Protein AF-0000000074483184 (afdb_homodimer)

Sequence (132 aa):
MPIKIKLKEILKERGISQRELARLTGLRPNTISHLCSDNVDRVYLSTLEKVCKVLDIDIQELIEVEMPIKIKLKEILKERGISQRELARLTGLRPNTISHLCSDNVDRVYLSTLEKVCKVLDIDIQELIEVE

InterPro domains:
  IPR001387 Cro/C1-type, helix-turn-helix domain [PF13443] (6-65)
  IPR001387 Cro/C1-type, helix-turn-helix domain [PS50943] (7-62)
  IPR001387 Cro/C1-type, helix-turn-helix domain [SM00530] (6-62)
  IPR001387 Cro/C1-type, helix-turn-helix domain [cd00093] (6-62)
  IPR010982 Lambda repressor-like, DNA-binding domain superfamily [G3DSA:1.10.260.40] (3-66)
  IPR010982 Lambda repressor-like, DNA-binding domain superfamily [SSF47413] (2-64)

Radius of gyration: 15.04 Å; Cα contacts (8 Å, |Δi|>4): 171; chains: 2; bounding box: 23×44×29 Å

Nearest PDB structures (foldseek):
  3zkc-assembly1_B  TM=8.912E-01  e=1.493E-03  Bacillus subtilis subsp. subtilis str. 168
  3b7h-assembly1_A-2  TM=7.827E-01  e=6.638E-04  Lactiplantibacillus plantarum WCFS1
  1b0n-assembly1_A  TM=8.737E-01  e=4.589E-03  Bacillus subtilis
  7t5u-assembly1_A  TM=8.128E-01  e=2.618E-03  Escherichia coli
  4yar-assembly1_A  TM=8.278E-01  e=1.810E-02  Streptomyces viridochromogenes

Foldseek 3Di:
DDKAFCLLVLCVVVVHDLVRLCVQLVHDSVLSVLNNDGPRDDDDPVSLVSSCVSSVHDSPVGMDDD/DDKAFCLLVLCVVVVHDLVRLCVQLVHDSVLSVLNNDGPRDDDDPVSLVSSCVSSVHDSPVGMDDD

Solvent-accessible surface area (backbone atoms only — not comparable to full-atom values): 7271 Å² total; per-residue (Å²): 99,61,51,41,54,40,46,46,61,51,29,61,75,70,69,48,50,64,64,54,48,16,63,72,54,70,47,55,53,65,60,47,52,44,48,43,34,92,78,52,42,71,47,44,36,62,56,50,32,41,48,24,62,70,67,70,48,55,67,69,71,37,43,42,74,84,98,62,50,42,54,40,46,45,59,52,28,60,75,70,69,48,50,64,64,55,48,16,62,73,55,69,47,54,53,65,59,46,51,44,48,43,35,92,77,52,42,71,47,42,37,63,56,51,33,40,50,24,62,71,67,70,48,54,67,68,70,38,44,44,75,84

Structure (mmCIF, N/CA/C/O backbone):
data_AF-0000000074483184-model_v1
#
loop_
_entity.id
_entity.type
_entity.pdbx_description
1 polymer 'Transcriptional regulator'
#
loop_
_atom_site.group_PDB
_atom_site.id
_atom_site.type_symbol
_atom_site.label_atom_id
_atom_site.label_alt_id
_atom_site.label_comp_id
_atom_site.label_asym_id
_atom_site.label_entity_id
_atom_site.label_seq_id
_atom_site.pdbx_PDB_ins_code
_atom_site.Cartn_x
_atom_site.Cartn_y
_atom_site.Cartn_z
_atom_site.occupancy
_atom_site.B_iso_or_equiv
_atom_site.auth_seq_id
_atom_site.auth_comp_id
_atom_site.auth_asym_id
_atom_site.auth_atom_id
_atom_site.pdbx_PDB_model_num
ATOM 1 N N . MET A 1 1 ? -7.965 1.063 11.867 1 67.5 1 MET A N 1
ATOM 2 C CA . MET A 1 1 ? -8.273 0.174 10.75 1 67.5 1 MET A CA 1
ATOM 3 C C . MET A 1 1 ? -6.992 -0.365 10.117 1 67.5 1 MET A C 1
ATOM 5 O O . MET A 1 1 ? -6.293 0.356 9.398 1 67.5 1 MET A O 1
ATOM 9 N N . PRO A 1 2 ? -6.602 -1.571 10.617 1 84.06 2 PRO A N 1
ATOM 10 C CA . PRO A 1 2 ? -5.328 -2.086 10.109 1 84.06 2 PRO A CA 1
ATOM 11 C C . PRO A 1 2 ? -5.375 -2.41 8.617 1 84.06 2 PRO A C 1
ATOM 13 O O . PRO A 1 2 ? -6.402 -2.869 8.117 1 84.06 2 PRO A O 1
ATOM 16 N N . ILE A 1 3 ? -4.418 -1.961 7.879 1 88 3 ILE A N 1
ATOM 17 C CA . ILE A 1 3 ? -4.273 -2.244 6.453 1 88 3 ILE A CA 1
ATOM 18 C C . ILE A 1 3 ? -3.424 -3.496 6.258 1 88 3 ILE A C 1
ATOM 20 O O . ILE A 1 3 ? -2.355 -3.629 6.863 1 88 3 ILE A O 1
ATOM 24 N N . LYS A 1 4 ? -3.953 -4.5 5.488 1 90.81 4 LYS A N 1
ATOM 25 C CA . LYS A 1 4 ? -3.227 -5.738 5.23 1 90.81 4 LYS A CA 1
ATOM 26 C C . LYS A 1 4 ? -3.248 -6.09 3.746 1 90.81 4 LYS A C 1
ATOM 28 O O . LYS A 1 4 ? -4.156 -5.684 3.02 1 90.81 4 LYS A O 1
ATOM 33 N N . ILE A 1 5 ? -2.23 -6.836 3.414 1 93.44 5 ILE A N 1
ATOM 34 C CA . ILE A 1 5 ? -2.174 -7.324 2.041 1 93.44 5 ILE A CA 1
ATOM 35 C C . ILE A 1 5 ? -2.779 -8.727 1.968 1 93.44 5 ILE A C 1
ATOM 37 O O . ILE A 1 5 ? -2.373 -9.625 2.707 1 93.44 5 ILE A O 1
ATOM 41 N N . LYS A 1 6 ? -3.711 -8.898 1.062 1 93 6 LYS A N 1
ATOM 42 C CA . LYS A 1 6 ? -4.426 -10.164 0.949 1 93 6 LYS A CA 1
ATOM 43 C C . LYS A 1 6 ? -3.902 -10.992 -0.225 1 93 6 LYS A C 1
ATOM 45 O O . LYS A 1 6 ? -4.68 -11.617 -0.948 1 93 6 LYS A O 1
ATOM 50 N N . LEU A 1 7 ? -2.697 -10.914 -0.336 1 95.56 7 LEU A N 1
ATOM 51 C CA . LEU A 1 7 ? -2.121 -11.625 -1.472 1 95.56 7 LEU A CA 1
ATOM 52 C C . LEU A 1 7 ? -2.234 -13.133 -1.278 1 95.56 7 LEU A C 1
ATOM 54 O O . LEU A 1 7 ? -2.604 -13.859 -2.207 1 95.56 7 LEU A O 1
ATOM 58 N N . LYS A 1 8 ? -1.952 -13.539 -0.067 1 95.62 8 LYS A N 1
ATOM 59 C CA . LYS A 1 8 ? -2.002 -14.969 0.236 1 95.62 8 LYS A CA 1
ATOM 60 C C . LYS A 1 8 ? -3.385 -15.547 -0.061 1 95.62 8 LYS A C 1
ATOM 62 O O . LYS A 1 8 ? -3.5 -16.609 -0.672 1 95.62 8 LYS A O 1
ATOM 67 N N . GLU A 1 9 ? -4.391 -14.891 0.35 1 95.31 9 GLU A N 1
ATOM 68 C CA . GLU A 1 9 ? -5.77 -15.312 0.131 1 95.31 9 GLU A CA 1
ATOM 69 C C . GLU A 1 9 ? -6.113 -15.336 -1.355 1 95.31 9 GLU A C 1
ATOM 71 O O . GLU A 1 9 ? -6.758 -16.266 -1.835 1 95.31 9 GLU A O 1
ATOM 76 N N . ILE A 1 10 ? -5.703 -14.359 -2.049 1 95.56 10 ILE A N 1
ATOM 77 C CA . ILE A 1 10 ? -5.965 -14.25 -3.48 1 95.56 10 ILE A CA 1
ATOM 78 C C . ILE A 1 10 ? -5.32 -15.422 -4.215 1 95.56 10 ILE A C 1
ATOM 80 O O . ILE A 1 10 ? -5.945 -16.031 -5.078 1 95.56 10 ILE A O 1
ATOM 84 N N . LEU A 1 11 ? -4.043 -15.672 -3.871 1 96.75 11 LEU A N 1
ATOM 85 C CA . LEU A 1 11 ? -3.328 -16.781 -4.508 1 96.75 11 LEU A CA 1
ATOM 86 C C . LEU A 1 11 ? -4.016 -18.109 -4.227 1 96.75 11 LEU A C 1
ATOM 88 O O . LEU A 1 11 ? -4.133 -18.953 -5.117 1 96.75 11 LEU A O 1
ATOM 92 N N . LYS A 1 12 ? -4.434 -18.281 -3.037 1 96.12 12 LYS A N 1
ATOM 93 C CA . LYS A 1 12 ? -5.141 -19.5 -2.648 1 96.12 12 LYS A CA 1
ATOM 94 C C . LYS A 1 12 ? -6.43 -19.672 -3.447 1 96.12 12 LYS A C 1
ATOM 96 O O . LYS A 1 12 ? -6.73 -20.766 -3.92 1 96.12 12 LYS A O 1
ATOM 101 N N . GLU A 1 13 ? -7.129 -18.656 -3.57 1 95.19 13 GLU A N 1
ATOM 102 C CA . GLU A 1 13 ? -8.391 -18.656 -4.301 1 95.19 13 GLU A CA 1
ATOM 103 C C . GLU A 1 13 ? -8.18 -18.984 -5.773 1 95.19 13 GLU A C 1
ATOM 105 O O . GLU A 1 13 ? -9 -19.656 -6.395 1 95.19 13 GLU A O 1
ATOM 110 N N . ARG A 1 14 ? -7.066 -18.562 -6.309 1 95.12 14 ARG A N 1
ATOM 111 C CA . ARG A 1 14 ? -6.781 -18.719 -7.73 1 95.12 14 ARG A CA 1
ATOM 112 C C . ARG A 1 14 ? -5.984 -20 -7.984 1 95.12 14 ARG A C 1
ATOM 114 O O . ARG A 1 14 ? -5.742 -20.359 -9.133 1 95.12 14 ARG A O 1
ATOM 121 N N . GLY A 1 15 ? -5.469 -20.562 -6.941 1 96.5 15 GLY A N 1
ATOM 122 C CA . GLY A 1 15 ? -4.684 -21.781 -7.055 1 96.5 15 GLY A CA 1
ATOM 123 C C . GLY A 1 15 ? -3.271 -21.547 -7.555 1 96.5 15 GLY A C 1
ATOM 124 O O . GLY A 1 15 ? -2.701 -22.375 -8.25 1 96.5 15 GLY A O 1
ATOM 125 N N . ILE A 1 16 ? -2.801 -20.438 -7.336 1 96.75 16 ILE A N 1
ATOM 126 C CA . ILE A 1 16 ? -1.452 -20.078 -7.762 1 96.75 16 ILE A CA 1
ATOM 127 C C . ILE A 1 16 ? -0.493 -20.172 -6.578 1 96.75 16 ILE A C 1
ATOM 129 O O . ILE A 1 16 ? -0.805 -19.719 -5.48 1 96.75 16 ILE A O 1
ATOM 133 N N . SER A 1 17 ? 0.638 -20.797 -6.777 1 97.06 17 SER A N 1
ATOM 134 C CA . SER A 1 17 ? 1.633 -20.875 -5.715 1 97.06 17 SER A CA 1
ATOM 135 C C . SER A 1 17 ? 2.479 -19.609 -5.645 1 97.06 17 SER A C 1
ATOM 137 O O . SER A 1 17 ? 2.57 -18.875 -6.621 1 97.06 17 SER A O 1
ATOM 139 N N . GLN A 1 18 ? 3.08 -19.375 -4.484 1 97.06 18 GLN A N 1
ATOM 140 C CA . GLN A 1 18 ? 3.967 -18.219 -4.336 1 97.06 18 GLN A CA 1
ATOM 141 C C . GLN A 1 18 ? 5.129 -18.297 -5.32 1 97.06 18 GLN A C 1
ATOM 143 O O . GLN A 1 18 ? 5.543 -17.281 -5.879 1 97.06 18 GLN A O 1
ATOM 148 N N . ARG A 1 19 ? 5.59 -19.531 -5.523 1 97.12 19 ARG A N 1
ATOM 149 C CA . ARG A 1 19 ? 6.684 -19.766 -6.461 1 97.12 19 ARG A CA 1
ATOM 150 C C . ARG A 1 19 ? 6.266 -19.422 -7.887 1 97.12 19 ARG A C 1
ATOM 152 O O . ARG A 1 19 ? 7.02 -18.781 -8.625 1 97.12 19 ARG A O 1
ATOM 159 N N . GLU A 1 20 ? 5.184 -19.844 -8.211 1 97.5 20 GLU A N 1
ATOM 160 C CA . GLU A 1 20 ? 4.66 -19.562 -9.547 1 97.5 20 GLU A CA 1
ATOM 161 C C . GLU A 1 20 ? 4.461 -18.062 -9.758 1 97.5 20 GLU A C 1
ATOM 163 O O . GLU A 1 20 ? 4.801 -17.531 -10.812 1 97.5 20 GLU A O 1
ATOM 168 N N . LEU A 1 21 ? 3.867 -17.391 -8.805 1 97.5 21 LEU A N 1
ATOM 169 C CA . LEU A 1 21 ? 3.693 -15.953 -8.898 1 97.5 21 LEU A CA 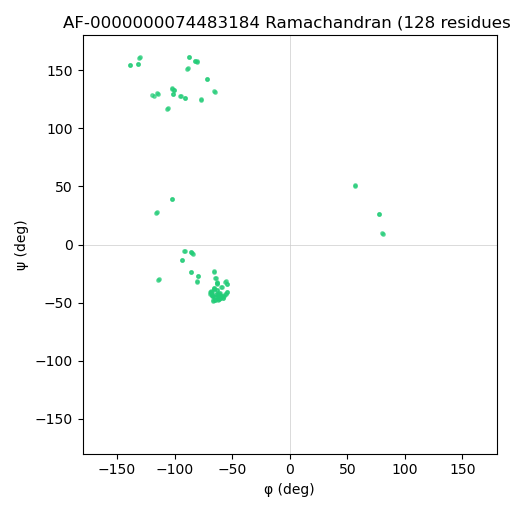1
ATOM 170 C C . LEU A 1 21 ? 5.035 -15.25 -9.07 1 97.5 21 LEU A C 1
ATOM 172 O O . LEU A 1 21 ? 5.148 -14.297 -9.844 1 97.5 21 LEU A O 1
ATOM 176 N N . ALA A 1 22 ? 6.039 -15.664 -8.289 1 97.69 22 ALA A N 1
ATOM 177 C CA . ALA A 1 22 ? 7.379 -15.094 -8.398 1 97.69 22 ALA A CA 1
ATOM 178 C C . ALA A 1 22 ? 7.898 -15.195 -9.836 1 97.69 22 ALA A C 1
ATOM 180 O O . ALA A 1 22 ? 8.445 -14.227 -10.375 1 97.69 22 ALA A O 1
ATOM 181 N N . ARG A 1 23 ? 7.637 -16.297 -10.414 1 97.38 23 ARG A N 1
ATOM 182 C CA . ARG A 1 23 ? 8.047 -16.516 -11.789 1 97.38 23 ARG A CA 1
ATOM 183 C C . ARG A 1 23 ? 7.297 -15.602 -12.75 1 97.38 23 ARG A C 1
ATOM 185 O O . ARG A 1 23 ? 7.902 -14.984 -13.625 1 97.38 23 ARG A O 1
ATOM 192 N N . LEU A 1 24 ? 6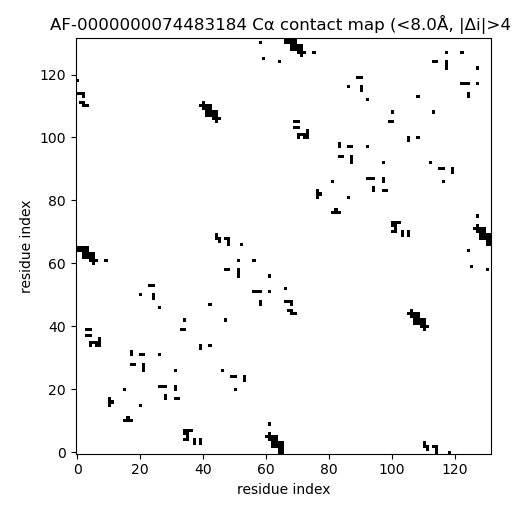.094 -15.5 -12.547 1 96.62 24 LEU A N 1
ATOM 193 C CA . LEU A 1 24 ? 5.234 -14.711 -13.422 1 96.62 24 LEU A CA 1
ATOM 194 C C . LEU A 1 24 ? 5.551 -13.219 -13.305 1 96.62 24 LEU A C 1
ATOM 196 O O . LEU A 1 24 ? 5.516 -12.492 -14.305 1 96.62 24 LEU A O 1
ATOM 200 N N . THR A 1 25 ? 5.785 -12.75 -12.148 1 96.44 25 THR A N 1
ATOM 201 C CA . THR A 1 25 ? 6.008 -11.328 -11.891 1 96.44 25 THR A CA 1
ATOM 202 C C . THR A 1 25 ? 7.477 -10.969 -12.102 1 96.44 25 THR A C 1
ATOM 204 O O . THR A 1 25 ? 7.812 -9.789 -12.266 1 96.44 25 THR A O 1
ATOM 207 N N . GLY A 1 26 ? 8.375 -11.984 -11.992 1 96.88 26 GLY A N 1
ATOM 208 C CA . GLY A 1 26 ? 9.812 -11.742 -12.031 1 96.88 26 GLY A CA 1
ATOM 209 C C . GLY A 1 26 ? 10.367 -11.258 -10.711 1 96.88 26 GLY A C 1
ATOM 210 O O . GLY A 1 26 ? 11.492 -10.75 -10.656 1 96.88 26 GLY A O 1
ATOM 211 N N . LEU A 1 27 ? 9.617 -11.297 -9.711 1 96.69 27 LEU A N 1
ATOM 212 C CA . LEU A 1 27 ? 10.047 -10.891 -8.375 1 96.69 27 LEU A CA 1
ATOM 213 C C . LEU A 1 27 ? 10.68 -12.062 -7.629 1 96.69 27 LEU A C 1
ATOM 215 O O . LEU A 1 27 ? 10.422 -13.227 -7.953 1 96.69 27 LEU A O 1
ATOM 219 N N . ARG A 1 28 ? 11.43 -11.703 -6.602 1 96.75 28 ARG A N 1
ATOM 220 C CA . ARG A 1 28 ? 12.047 -12.742 -5.785 1 96.75 28 ARG A CA 1
ATOM 221 C C . ARG A 1 28 ? 11.008 -13.453 -4.926 1 96.75 28 ARG A C 1
ATOM 223 O O . ARG A 1 28 ? 10.102 -12.812 -4.379 1 96.75 28 ARG A O 1
ATOM 230 N N . PRO A 1 29 ? 11.234 -14.766 -4.805 1 96.5 29 PRO A N 1
ATOM 231 C CA . PRO A 1 29 ? 10.312 -15.516 -3.947 1 96.5 29 PRO A CA 1
ATOM 232 C C . PRO A 1 29 ? 10.195 -14.93 -2.543 1 96.5 29 PRO A C 1
ATOM 234 O O . PRO A 1 29 ? 9.117 -14.953 -1.944 1 96.5 29 PRO A O 1
ATOM 237 N N . ASN A 1 30 ? 11.211 -14.422 -2.096 1 96.12 30 ASN A N 1
ATOM 238 C CA . ASN A 1 30 ? 11.211 -13.828 -0.763 1 96.12 30 ASN A CA 1
ATOM 239 C C . ASN A 1 30 ? 10.305 -12.602 -0.699 1 96.12 30 ASN A C 1
ATOM 241 O O . ASN A 1 30 ? 9.656 -12.352 0.319 1 96.12 30 ASN A O 1
ATOM 245 N N 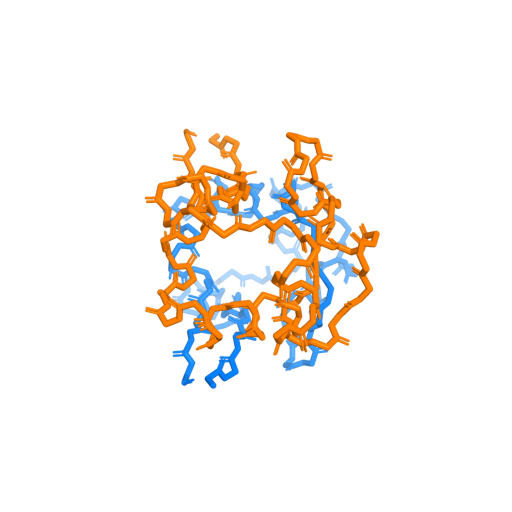. THR A 1 31 ? 10.289 -11.805 -1.728 1 95.75 31 THR A N 1
ATOM 246 C CA . THR A 1 31 ? 9.414 -10.633 -1.816 1 95.75 31 THR A CA 1
ATOM 247 C C . THR A 1 31 ? 7.945 -11.055 -1.773 1 95.75 31 THR A C 1
ATOM 249 O O . THR A 1 31 ? 7.148 -10.453 -1.049 1 95.75 31 THR A O 1
ATOM 252 N N . ILE A 1 32 ? 7.645 -12.086 -2.494 1 96.5 32 ILE A N 1
ATOM 253 C CA . ILE A 1 32 ? 6.281 -12.602 -2.555 1 96.5 32 ILE A CA 1
ATOM 254 C C . ILE A 1 32 ? 5.883 -13.172 -1.193 1 96.5 32 ILE A C 1
ATOM 256 O O . ILE A 1 32 ? 4.797 -12.875 -0.687 1 96.5 32 ILE A O 1
ATOM 260 N N . SER A 1 33 ? 6.785 -13.961 -0.701 1 96.12 33 SER A N 1
ATOM 261 C CA . SER A 1 33 ? 6.523 -14.547 0.61 1 96.12 33 SER A CA 1
ATOM 262 C C . SER A 1 33 ? 6.25 -13.469 1.652 1 96.12 33 SER A C 1
ATOM 264 O O . SER A 1 33 ? 5.348 -13.609 2.479 1 96.12 33 SER A O 1
ATOM 266 N N . HIS A 1 34 ? 7.004 -12.453 1.605 1 95.25 34 HIS A N 1
ATOM 267 C CA . HIS A 1 34 ? 6.824 -11.32 2.51 1 95.25 34 HIS A CA 1
ATOM 268 C C . HIS A 1 34 ? 5.445 -10.695 2.344 1 95.25 34 HIS A C 1
ATOM 270 O O . HIS A 1 34 ? 4.746 -10.453 3.332 1 95.25 34 HIS A O 1
ATOM 276 N N . LEU A 1 35 ? 5.008 -10.5 1.146 1 95.25 35 LEU A N 1
ATOM 277 C CA . LEU A 1 35 ? 3.717 -9.898 0.838 1 95.25 35 LEU A CA 1
ATOM 278 C C . LEU A 1 35 ? 2.574 -10.789 1.305 1 95.25 35 LEU A C 1
ATOM 280 O O . LEU A 1 35 ? 1.473 -10.312 1.579 1 95.25 35 LEU A O 1
ATOM 284 N N . CYS A 1 36 ? 2.916 -12.047 1.419 1 95.69 36 CYS A N 1
ATOM 285 C CA . CYS A 1 36 ? 1.907 -13.023 1.813 1 95.69 36 CYS A CA 1
ATOM 286 C C . CYS A 1 36 ? 1.87 -13.188 3.328 1 95.69 36 CYS A C 1
ATOM 288 O O . CYS A 1 36 ? 0.981 -13.852 3.863 1 95.69 36 CYS A O 1
ATOM 290 N N . SER A 1 37 ? 2.768 -12.547 3.9 1 93.5 37 SER A N 1
ATOM 291 C CA . SER A 1 37 ? 2.822 -12.648 5.355 1 93.5 37 SER A CA 1
ATOM 292 C C . SER A 1 37 ? 1.805 -11.719 6.012 1 93.5 37 SER A C 1
ATOM 294 O O . SER A 1 37 ? 1.43 -10.695 5.438 1 93.5 37 SER A O 1
ATOM 296 N N . ASP A 1 38 ? 1.413 -12 7.262 1 85.25 38 ASP A N 1
ATOM 297 C CA . ASP A 1 38 ? 0.42 -11.219 7.992 1 85.25 38 ASP A CA 1
ATOM 298 C C . ASP A 1 38 ? 1.062 -10.016 8.68 1 85.25 38 ASP A C 1
ATOM 300 O O . ASP A 1 38 ? 0.363 -9.141 9.195 1 85.25 38 ASP A O 1
ATOM 304 N N . ASN A 1 39 ? 2.236 -9.945 8.648 1 85.62 39 ASN A N 1
ATOM 305 C CA . ASN A 1 39 ? 2.947 -8.906 9.383 1 85.62 39 ASN A CA 1
ATOM 306 C C . ASN A 1 39 ? 3.691 -7.961 8.445 1 85.62 39 ASN A C 1
ATOM 308 O O . ASN A 1 39 ? 4.734 -7.414 8.812 1 85.62 39 ASN A O 1
ATOM 312 N N . VAL A 1 40 ? 3.174 -7.871 7.316 1 91.75 40 VAL A N 1
ATOM 313 C CA . VAL A 1 40 ? 3.854 -7 6.359 1 91.75 40 VAL A CA 1
ATOM 314 C C . VAL A 1 40 ? 3.541 -5.539 6.676 1 91.75 40 VAL A C 1
ATOM 316 O O . VAL A 1 40 ? 2.375 -5.164 6.82 1 91.75 40 VAL A O 1
ATOM 319 N N . ASP A 1 41 ? 4.582 -4.758 6.867 1 92.75 41 ASP A N 1
ATOM 320 C CA . ASP A 1 41 ? 4.391 -3.34 7.16 1 92.75 41 ASP A CA 1
ATOM 321 C C . ASP A 1 41 ? 4.926 -2.471 6.023 1 92.75 41 ASP A C 1
ATOM 323 O O . ASP A 1 41 ? 4.375 -1.403 5.742 1 92.75 41 ASP A O 1
ATOM 327 N N . ARG A 1 42 ? 5.918 -3.012 5.395 1 94.5 42 ARG A N 1
ATOM 328 C CA . ARG A 1 42 ? 6.574 -2.244 4.336 1 94.5 42 ARG A CA 1
ATOM 329 C C . ARG A 1 42 ? 6.379 -2.908 2.979 1 94.5 42 ARG A C 1
ATOM 331 O O . ARG A 1 42 ? 6.633 -4.105 2.824 1 94.5 42 ARG A O 1
ATOM 338 N N . VAL A 1 43 ? 5.938 -2.09 2.01 1 94.31 43 VAL A N 1
ATOM 339 C CA . VAL A 1 43 ? 5.707 -2.641 0.679 1 94.31 43 VAL A CA 1
ATOM 340 C C . VAL A 1 43 ? 6.211 -1.663 -0.38 1 94.31 43 VAL A C 1
ATOM 342 O O . VAL A 1 43 ? 6.348 -0.466 -0.115 1 94.31 43 VAL A O 1
ATOM 345 N N . TYR A 1 44 ? 6.52 -2.23 -1.464 1 94.94 44 TYR A N 1
ATOM 346 C CA . TYR A 1 44 ? 6.906 -1.429 -2.619 1 94.94 44 TYR A CA 1
ATOM 347 C C . TYR A 1 44 ? 5.754 -1.309 -3.609 1 94.94 44 TYR A C 1
ATOM 349 O O . TYR A 1 44 ? 5.16 -2.314 -4.008 1 94.94 44 TYR A O 1
ATOM 357 N N . LEU A 1 45 ? 5.461 -0.06 -4.016 1 94.19 45 LEU A N 1
ATOM 358 C CA . LEU A 1 45 ? 4.367 0.185 -4.953 1 94.19 45 LEU A CA 1
ATOM 359 C C . LEU A 1 45 ? 4.648 -0.481 -6.297 1 94.19 45 LEU A C 1
ATOM 361 O O . LEU A 1 45 ? 3.729 -0.979 -6.949 1 94.19 45 LEU A O 1
ATOM 365 N N . SER A 1 46 ? 5.871 -0.548 -6.652 1 93.75 46 SER A N 1
ATOM 366 C CA . SER A 1 46 ? 6.258 -1.212 -7.895 1 93.75 46 SER A CA 1
ATOM 367 C C . SER A 1 46 ? 5.961 -2.707 -7.836 1 93.75 46 SER A C 1
ATOM 369 O O . SER A 1 46 ? 5.523 -3.295 -8.828 1 93.75 46 SER A O 1
ATOM 371 N N . THR A 1 47 ? 6.168 -3.25 -6.711 1 95.31 47 THR A N 1
ATOM 372 C CA . THR A 1 47 ? 5.895 -4.668 -6.512 1 95.31 47 THR A CA 1
ATOM 373 C C . THR A 1 47 ? 4.395 -4.949 -6.594 1 95.31 47 THR A C 1
ATOM 375 O O . THR A 1 47 ? 3.971 -5.887 -7.277 1 95.31 47 THR A O 1
ATOM 378 N N . LEU A 1 48 ? 3.705 -4.086 -5.973 1 94.56 48 LEU A N 1
ATOM 379 C CA . LEU A 1 48 ? 2.254 -4.238 -5.996 1 94.56 48 LEU A CA 1
ATOM 380 C C . LEU A 1 48 ? 1.719 -4.105 -7.418 1 94.56 48 LEU A C 1
ATOM 382 O O . LEU A 1 48 ? 0.813 -4.84 -7.816 1 94.56 48 LEU A O 1
ATOM 386 N N . GLU A 1 49 ? 2.279 -3.234 -8.102 1 94.06 49 GLU A N 1
ATOM 387 C CA . GLU A 1 49 ? 1.884 -3.023 -9.492 1 94.06 49 GLU A CA 1
ATOM 388 C C . GLU A 1 49 ? 2.098 -4.285 -10.32 1 94.06 49 GLU A C 1
ATOM 390 O O . GLU A 1 49 ? 1.219 -4.684 -11.086 1 94.06 49 GLU A O 1
ATOM 395 N N . LYS A 1 50 ? 3.221 -4.902 -10.172 1 95.25 50 LYS A N 1
ATOM 396 C CA . LYS A 1 50 ? 3.541 -6.121 -10.906 1 95.25 50 LYS A CA 1
ATOM 397 C C . LYS A 1 50 ? 2.578 -7.25 -10.547 1 95.25 50 LYS A C 1
ATOM 399 O O . LYS A 1 50 ? 2.086 -7.957 -11.43 1 95.25 50 LYS A O 1
ATOM 404 N N . VAL A 1 51 ? 2.352 -7.309 -9.289 1 95.81 51 VAL A N 1
ATOM 405 C CA . VAL A 1 51 ? 1.473 -8.367 -8.797 1 95.81 51 VAL A CA 1
ATOM 406 C C . VAL A 1 51 ? 0.062 -8.156 -9.352 1 95.81 51 VAL A C 1
ATOM 408 O O . VAL A 1 51 ? -0.551 -9.094 -9.867 1 95.81 51 VAL A O 1
ATOM 411 N N . CYS A 1 52 ? -0.421 -7.027 -9.266 1 95.25 52 CYS A N 1
ATOM 412 C CA . CYS A 1 52 ? -1.756 -6.703 -9.758 1 95.25 52 CYS A CA 1
ATOM 413 C C . CYS A 1 52 ? -1.859 -6.961 -11.258 1 95.25 52 CYS A C 1
ATOM 415 O O . CYS A 1 52 ? -2.875 -7.469 -11.734 1 95.25 52 CYS A O 1
ATOM 417 N N . LYS A 1 53 ? -0.849 -6.547 -11.945 1 94.75 53 LYS A N 1
ATOM 418 C CA . LYS A 1 53 ? -0.836 -6.711 -13.398 1 94.75 53 LYS A CA 1
ATOM 419 C C . LYS A 1 53 ? -0.895 -8.188 -13.781 1 94.75 53 LYS A C 1
ATOM 421 O O . LYS A 1 53 ? -1.702 -8.586 -14.625 1 94.75 53 LYS A O 1
ATOM 426 N N . VAL A 1 54 ? -0.091 -8.945 -13.133 1 95.38 54 VAL A N 1
ATOM 427 C CA . VAL A 1 54 ? 0.022 -10.359 -13.461 1 95.38 54 VAL A CA 1
ATOM 428 C C . VAL A 1 54 ? -1.265 -11.086 -13.078 1 95.38 54 VAL A C 1
ATOM 430 O O . VAL A 1 54 ? -1.74 -11.953 -13.812 1 95.38 54 VAL A O 1
ATOM 433 N N . LEU A 1 55 ? -1.795 -10.703 -11.93 1 95.56 55 LEU A N 1
ATOM 434 C CA . LEU A 1 55 ? -2.996 -11.367 -11.43 1 95.56 55 LEU A CA 1
ATOM 435 C C . LEU A 1 55 ? -4.25 -10.727 -12.016 1 95.56 55 LEU A C 1
ATOM 437 O O . LEU A 1 55 ? -5.359 -11.219 -11.812 1 95.56 55 LEU A O 1
ATOM 441 N N . ASP A 1 56 ? -4.098 -9.68 -12.711 1 94.81 56 ASP A N 1
ATOM 442 C CA . ASP A 1 56 ? -5.207 -8.945 -13.312 1 94.81 56 ASP A CA 1
ATOM 443 C C . ASP A 1 56 ? -6.227 -8.523 -12.258 1 94.81 56 ASP A C 1
ATOM 445 O O . ASP A 1 56 ? -7.422 -8.789 -12.406 1 94.81 56 ASP A O 1
ATOM 449 N N . ILE A 1 57 ? -5.746 -7.879 -11.195 1 92.75 57 ILE A N 1
ATOM 450 C CA . ILE A 1 57 ? -6.594 -7.391 -10.117 1 92.75 57 ILE A CA 1
ATOM 451 C C . ILE A 1 57 ? -6.258 -5.934 -9.812 1 92.75 57 ILE A C 1
ATOM 453 O O . ILE A 1 57 ? -5.184 -5.449 -10.172 1 92.75 57 ILE A O 1
ATOM 457 N N . ASP A 1 58 ? -7.227 -5.359 -9.172 1 90.75 58 ASP A N 1
ATOM 458 C CA . ASP A 1 58 ? -7.016 -3.977 -8.766 1 90.75 58 ASP A CA 1
ATOM 459 C C . ASP A 1 58 ? -6.352 -3.908 -7.387 1 90.75 58 ASP A C 1
ATOM 461 O O . ASP A 1 58 ? -6.496 -4.824 -6.578 1 90.75 58 ASP A O 1
ATOM 465 N N . ILE A 1 59 ? -5.629 -2.902 -7.125 1 90.75 59 ILE A N 1
ATOM 466 C CA . ILE A 1 59 ? -4.922 -2.699 -5.863 1 90.75 59 ILE A CA 1
ATOM 467 C C . ILE A 1 59 ? -5.914 -2.758 -4.703 1 90.75 59 ILE A C 1
ATOM 469 O O . ILE A 1 59 ? -5.574 -3.225 -3.613 1 90.75 59 ILE A O 1
ATOM 473 N N . GLN A 1 60 ? -7.098 -2.322 -5 1 88.25 60 GLN A N 1
ATOM 474 C CA . GLN A 1 60 ? -8.141 -2.316 -3.98 1 88.25 60 GLN A CA 1
ATOM 475 C C . GLN A 1 60 ? -8.484 -3.736 -3.535 1 88.25 60 GLN A C 1
ATOM 477 O O . GLN A 1 60 ? -8.969 -3.943 -2.422 1 88.25 60 GLN A O 1
ATOM 482 N N . GLU A 1 61 ? -8.297 -4.605 -4.453 1 89.75 61 GLU A N 1
ATOM 483 C CA . GLU A 1 61 ? -8.562 -6.008 -4.141 1 89.75 61 GLU A CA 1
ATOM 484 C C . GLU A 1 61 ? -7.402 -6.629 -3.371 1 89.75 61 GLU A C 1
ATOM 486 O O . GLU A 1 61 ? -7.59 -7.59 -2.621 1 89.75 61 GLU A O 1
ATOM 491 N N . LEU A 1 62 ? -6.234 -6.098 -3.58 1 92.75 62 LEU A N 1
ATOM 492 C CA . LEU A 1 62 ? -5.02 -6.629 -2.977 1 92.75 62 LEU A CA 1
ATOM 493 C C . LEU A 1 62 ? -4.875 -6.152 -1.535 1 92.75 62 LEU A C 1
ATOM 495 O O . LEU A 1 62 ? -4.379 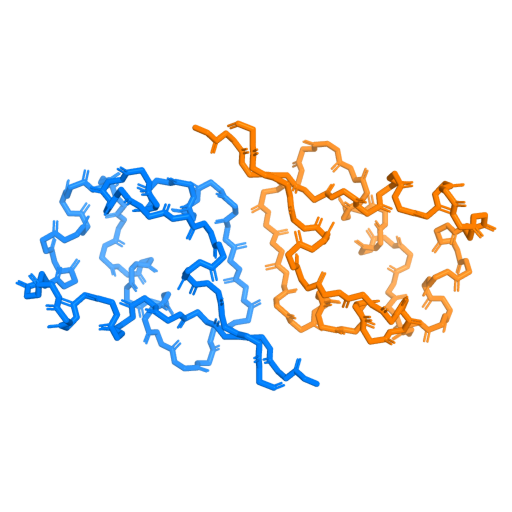-6.891 -0.68 1 92.75 62 LEU A O 1
ATOM 499 N N . ILE A 1 63 ? -5.363 -4.973 -1.337 1 90.12 63 ILE A N 1
ATOM 500 C CA . ILE A 1 63 ? -5.238 -4.367 -0.016 1 90.12 63 ILE A CA 1
ATOM 501 C C . ILE A 1 63 ? -6.566 -4.484 0.731 1 90.12 63 ILE A C 1
ATOM 503 O O . ILE A 1 63 ? -7.621 -4.156 0.187 1 90.12 63 ILE A O 1
ATOM 507 N N . GLU A 1 64 ? -6.477 -4.891 1.972 1 86.38 64 GLU A N 1
ATOM 508 C CA . GLU A 1 64 ? -7.656 -5.016 2.822 1 86.38 64 GLU A CA 1
ATOM 509 C C . GLU A 1 64 ? -7.566 -4.086 4.031 1 86.38 64 GLU A C 1
ATOM 511 O O . GLU A 1 64 ? -6.504 -3.959 4.645 1 86.38 64 GLU A O 1
ATOM 516 N N . VAL A 1 65 ? -8.57 -3.348 4.203 1 82.19 65 VAL A N 1
ATOM 517 C CA . VAL A 1 65 ? -8.656 -2.49 5.383 1 82.19 65 VAL A CA 1
ATOM 518 C C . VAL A 1 65 ? -9.664 -3.072 6.371 1 82.19 65 VAL A C 1
ATOM 520 O O . VAL A 1 65 ? -10.781 -3.426 5.992 1 82.19 65 VAL A O 1
ATOM 523 N N . GLU A 1 66 ? -9.242 -3.412 7.477 1 74.19 66 GLU A N 1
ATOM 524 C CA . GLU A 1 66 ? -10.148 -3.924 8.5 1 74.19 66 GLU A CA 1
ATOM 525 C C . GLU A 1 66 ? -10.562 -2.822 9.469 1 74.19 66 GLU A C 1
ATOM 527 O O . GLU A 1 66 ? -9.758 -1.945 9.805 1 74.19 66 GLU A O 1
ATOM 532 N N . MET B 1 1 ? 0.003 -0.189 -15.07 1 67.69 1 MET B N 1
ATOM 533 C CA . MET B 1 1 ? -0.805 0.735 -14.281 1 67.69 1 MET B CA 1
ATOM 534 C C . MET B 1 1 ? -0.051 1.188 -13.031 1 67.69 1 MET B C 1
ATOM 536 O O . MET B 1 1 ? 0.086 0.426 -12.07 1 67.69 1 MET B O 1
ATOM 540 N N . PRO B 1 2 ? 0.638 2.361 -13.211 1 84.38 2 PRO B N 1
ATOM 541 C CA . PRO B 1 2 ? 1.458 2.789 -12.078 1 84.38 2 PRO B CA 1
ATOM 542 C C . PRO B 1 2 ? 0.625 3.146 -10.844 1 84.38 2 PRO B C 1
ATOM 544 O O . PRO B 1 2 ? -0.475 3.689 -10.977 1 84.38 2 PRO B O 1
ATOM 547 N N . ILE B 1 3 ? 0.975 2.656 -9.711 1 88.25 3 ILE B N 1
ATOM 548 C CA . ILE B 1 3 ? 0.334 2.957 -8.43 1 88.25 3 ILE B CA 1
ATOM 549 C C . ILE B 1 3 ? 1.023 4.148 -7.777 1 88.25 3 ILE B C 1
ATOM 551 O O . ILE B 1 3 ? 2.254 4.199 -7.695 1 88.25 3 ILE B O 1
ATOM 555 N N . LYS B 1 4 ? 0.235 5.199 -7.406 1 90.88 4 LYS B N 1
ATOM 556 C CA . LYS B 1 4 ? 0.785 6.391 -6.766 1 90.88 4 LYS B CA 1
ATOM 557 C C . LYS B 1 4 ? -0.025 6.77 -5.531 1 90.88 4 LYS B C 1
ATOM 559 O O . LYS B 1 4 ? -1.209 6.441 -5.43 1 90.88 4 LYS B O 1
ATOM 564 N N . ILE B 1 5 ? 0.675 7.449 -4.668 1 93.44 5 ILE B N 1
ATOM 565 C CA . ILE B 1 5 ? 0.004 7.965 -3.479 1 93.44 5 ILE B CA 1
ATOM 566 C C . ILE B 1 5 ? -0.455 9.398 -3.727 1 93.44 5 ILE B C 1
ATOM 568 O O . ILE B 1 5 ? 0.346 10.258 -4.109 1 93.44 5 ILE B O 1
ATOM 572 N N . LYS B 1 6 ? -1.7 9.656 -3.488 1 92.94 6 LYS B N 1
ATOM 573 C CA . LYS B 1 6 ? -2.279 10.969 -3.764 1 92.94 6 LYS B CA 1
ATOM 574 C C . LYS B 1 6 ? -2.432 11.781 -2.48 1 92.94 6 LYS B C 1
ATOM 576 O O . LYS B 1 6 ? -3.438 12.469 -2.291 1 92.94 6 LYS B O 1
ATOM 581 N N . LEU B 1 7 ? -1.505 11.633 -1.723 1 95.62 7 LEU B N 1
ATOM 582 C CA . LEU B 1 7 ? -1.598 12.328 -0.446 1 95.62 7 LEU B CA 1
ATOM 583 C C . LEU B 1 7 ? -1.486 13.844 -0.643 1 95.62 7 LEU B C 1
ATOM 585 O O . LEU B 1 7 ? -2.254 14.602 -0.053 1 95.62 7 LEU B O 1
ATOM 589 N N . LYS B 1 8 ? -0.566 14.203 -1.504 1 95.62 8 LYS B N 1
ATOM 590 C CA . LYS B 1 8 ? -0.348 15.625 -1.757 1 95.62 8 LYS B CA 1
ATOM 591 C C . LYS B 1 8 ? -1.626 16.297 -2.252 1 95.62 8 LYS B C 1
ATOM 593 O O . LYS B 1 8 ? -1.987 17.375 -1.781 1 95.62 8 LYS B O 1
ATOM 598 N N . GLU B 1 9 ? -2.277 15.695 -3.158 1 95.31 9 GLU B N 1
ATOM 599 C CA . GLU B 1 9 ? -3.52 16.219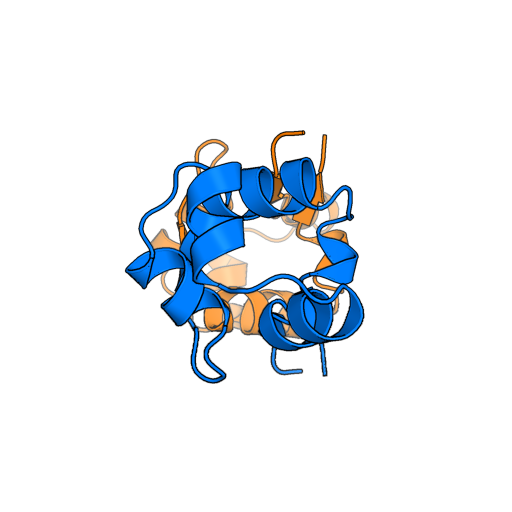 -3.721 1 95.31 9 GLU B CA 1
ATOM 600 C C . GLU B 1 9 ? -4.617 16.297 -2.662 1 95.31 9 GLU B C 1
ATOM 602 O O . GLU B 1 9 ? -5.355 17.281 -2.592 1 95.31 9 GLU B O 1
ATOM 607 N N . ILE B 1 10 ? -4.723 15.305 -1.879 1 95.56 10 ILE B N 1
ATOM 608 C CA . ILE B 1 10 ? -5.73 15.234 -0.828 1 95.56 10 ILE B CA 1
ATOM 609 C C . ILE B 1 10 ? -5.516 16.375 0.164 1 95.56 10 ILE B C 1
ATOM 611 O O . ILE B 1 10 ? -6.473 17.047 0.558 1 95.56 10 ILE B O 1
ATOM 615 N N . LEU B 1 11 ? -4.246 16.547 0.578 1 96.75 11 LEU B N 1
ATOM 616 C CA . LEU B 1 11 ? -3.926 17.609 1.525 1 96.75 11 LEU B CA 1
ATOM 617 C C . LEU B 1 11 ? -4.258 18.969 0.941 1 96.75 11 LEU B C 1
ATOM 619 O O . LEU B 1 11 ? -4.789 19.844 1.64 1 96.75 11 LEU B O 1
ATOM 623 N N . LYS B 1 12 ? -3.947 19.156 -0.28 1 96.12 12 LYS B N 1
ATOM 624 C CA . LYS B 1 12 ? -4.242 20.406 -0.966 1 96.12 12 LYS B CA 1
ATOM 625 C C . LYS B 1 12 ? -5.742 20.672 -1 1 96.12 12 LYS B C 1
ATOM 627 O O . L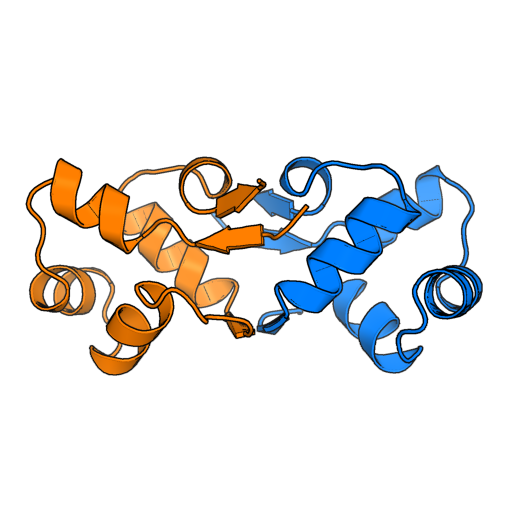YS B 1 12 ? -6.184 21.797 -0.75 1 96.12 12 LYS B O 1
ATOM 632 N N . GLU B 1 13 ? -6.465 19.703 -1.298 1 95.19 13 GLU B N 1
ATOM 633 C CA . GLU B 1 13 ? -7.918 19.812 -1.379 1 95.19 13 GLU B CA 1
ATOM 634 C C . GLU B 1 13 ? -8.523 20.156 -0.019 1 95.19 13 GLU B C 1
ATOM 636 O O . GLU B 1 13 ? -9.508 20.891 0.063 1 95.19 13 GLU B O 1
ATOM 641 N N . ARG B 1 14 ? -7.914 19.672 1.03 1 95.12 14 ARG B N 1
ATOM 642 C CA . ARG B 1 14 ? -8.438 19.844 2.381 1 95.12 14 ARG B CA 1
ATOM 643 C C . ARG B 1 14 ? -7.836 21.062 3.051 1 95.12 14 ARG B C 1
ATOM 645 O O . ARG B 1 14 ? -8.242 21.438 4.152 1 95.12 14 ARG B O 1
ATOM 652 N N . GLY B 1 15 ? -6.801 21.578 2.467 1 96.5 15 GLY B N 1
ATOM 653 C CA . GLY B 1 15 ? -6.133 22.75 3.012 1 96.5 15 GLY B CA 1
ATOM 654 C C . GLY B 1 15 ? -5.242 22.422 4.195 1 96.5 15 GLY B C 1
ATOM 655 O O . GLY B 1 15 ? -5.094 23.234 5.105 1 96.5 15 GLY B O 1
ATOM 656 N N . ILE B 1 16 ? -4.793 21.281 4.254 1 96.75 16 ILE B N 1
ATOM 657 C CA . ILE B 1 16 ? -3.924 20.844 5.336 1 96.75 16 ILE B CA 1
ATOM 658 C C . ILE B 1 16 ? -2.471 20.859 4.867 1 96.75 16 ILE B C 1
ATOM 660 O O . ILE B 1 16 ? -2.162 20.391 3.771 1 96.75 16 ILE B O 1
ATOM 664 N N . SER B 1 17 ? -1.591 21.422 5.668 1 97.06 17 SER B N 1
ATOM 665 C CA . SER B 1 17 ? -0.174 21.422 5.316 1 97.06 17 SER B CA 1
ATOM 666 C C . SER B 1 17 ? 0.488 20.094 5.699 1 97.06 17 SER B C 1
ATOM 668 O O . SER B 1 17 ? -0.014 19.359 6.555 1 97.06 17 SER B O 1
ATOM 670 N N . GLN B 1 18 ? 1.613 19.781 5.047 1 97.06 18 GLN B N 1
ATOM 671 C CA . GLN B 1 18 ? 2.361 18.578 5.387 1 97.06 18 GLN B CA 1
ATOM 672 C C . GLN B 1 18 ? 2.807 18.594 6.844 1 97.06 18 GLN B C 1
ATOM 674 O O . GLN B 1 18 ? 2.787 17.562 7.52 1 97.06 18 GLN B O 1
ATOM 679 N N . ARG B 1 19 ? 3.148 19.812 7.293 1 97.19 19 ARG B N 1
ATOM 680 C CA . ARG B 1 19 ? 3.568 19.984 8.68 1 97.19 19 ARG B CA 1
ATOM 681 C C . ARG B 1 19 ? 2.422 19.703 9.641 1 97.19 19 ARG B C 1
ATOM 683 O O . ARG B 1 19 ? 2.611 19.031 10.664 1 97.19 19 ARG B O 1
ATOM 690 N N . GLU B 1 20 ? 1.363 20.203 9.336 1 97.56 20 GLU B N 1
ATOM 691 C CA . GLU B 1 20 ? 0.183 19.984 10.164 1 97.56 20 GLU B CA 1
ATOM 692 C C . GLU B 1 20 ? -0.197 18.516 10.211 1 97.56 20 GLU B C 1
ATOM 694 O O . GLU B 1 20 ? -0.527 17.984 11.273 1 97.56 20 GLU B O 1
ATOM 699 N N . LEU B 1 21 ? -0.209 17.859 9.086 1 97.5 21 LEU B N 1
ATOM 700 C CA . LEU B 1 21 ? -0.499 16.422 9.047 1 97.5 21 LEU B CA 1
ATOM 701 C C . LEU B 1 21 ? 0.485 15.648 9.906 1 97.5 21 LEU B C 1
ATOM 703 O O . LEU B 1 21 ? 0.098 14.695 10.594 1 97.5 21 LEU B O 1
ATOM 707 N N . ALA B 1 22 ? 1.774 15.977 9.797 1 97.69 22 ALA B N 1
ATOM 708 C CA . ALA B 1 22 ? 2.795 15.328 10.609 1 97.69 22 ALA B CA 1
ATOM 709 C C . ALA B 1 22 ? 2.455 15.422 12.094 1 97.69 22 ALA B C 1
ATOM 711 O O . ALA B 1 22 ? 2.551 14.438 12.828 1 97.69 22 ALA B O 1
ATOM 712 N N . ARG B 1 23 ? 1.988 16.547 12.461 1 97.44 23 ARG B N 1
ATOM 713 C CA . ARG B 1 23 ? 1.599 16.781 13.852 1 97.44 23 ARG B CA 1
ATOM 714 C C . ARG B 1 23 ? 0.386 15.938 14.227 1 97.44 23 ARG B C 1
ATOM 716 O O . ARG B 1 23 ? 0.375 15.289 15.281 1 97.44 23 ARG B O 1
ATOM 723 N N . LEU B 1 24 ? -0.515 15.906 13.398 1 96.69 24 LEU B N 1
ATOM 724 C CA . LEU B 1 24 ? -1.764 15.195 13.656 1 96.69 24 LEU B CA 1
ATOM 725 C C . LEU B 1 24 ? -1.531 13.688 13.711 1 96.69 24 LEU B C 1
ATOM 727 O O . LEU B 1 24 ? -2.152 12.992 14.508 1 96.69 24 LEU B O 1
ATOM 731 N N . THR B 1 25 ? -0.736 13.172 12.859 1 96.44 25 THR B N 1
ATOM 732 C CA . THR B 1 25 ? -0.507 11.734 12.742 1 96.44 25 THR B CA 1
ATOM 733 C C . THR B 1 25 ? 0.579 11.281 13.719 1 96.44 25 THR B C 1
ATOM 735 O O . THR B 1 25 ? 0.702 10.094 14.008 1 96.44 25 THR B O 1
ATOM 738 N N . GLY B 1 26 ? 1.457 12.242 14.133 1 96.94 26 GLY B N 1
ATOM 739 C CA . GLY B 1 26 ? 2.615 11.906 14.945 1 96.94 26 GLY B CA 1
ATOM 740 C C . GLY B 1 26 ? 3.773 11.359 14.133 1 96.94 26 GLY B C 1
ATOM 741 O O . GLY B 1 26 ? 4.711 10.781 14.688 1 96.94 26 GLY B O 1
ATOM 742 N N . LEU B 1 27 ? 3.684 11.422 12.867 1 96.75 27 LEU B N 1
ATOM 743 C CA . LEU B 1 27 ? 4.746 10.969 11.984 1 96.75 27 LEU B CA 1
ATOM 744 C C . LEU B 1 27 ? 5.758 12.086 11.727 1 96.75 27 LEU B C 1
ATOM 746 O O . LEU B 1 27 ? 5.438 13.266 11.883 1 96.75 27 LEU B O 1
ATOM 750 N N . ARG B 1 28 ? 6.938 11.664 11.266 1 96.81 28 ARG B N 1
ATOM 751 C CA . ARG B 1 28 ? 7.961 12.648 10.93 1 96.81 28 ARG B CA 1
ATOM 752 C C . ARG B 1 28 ? 7.602 13.406 9.656 1 96.81 28 ARG B C 1
ATOM 754 O O . ARG B 1 28 ? 7.109 12.812 8.695 1 96.81 28 ARG B O 1
ATOM 761 N N . PRO B 1 29 ? 7.945 14.703 9.711 1 96.56 29 PRO B N 1
ATOM 762 C CA . PRO B 1 29 ? 7.691 15.492 8.5 1 96.56 29 PRO B CA 1
ATOM 763 C C . PRO B 1 29 ? 8.328 14.883 7.254 1 96.56 29 PRO B C 1
ATOM 765 O O . PRO B 1 29 ? 7.754 14.953 6.164 1 96.56 29 PRO B O 1
ATOM 768 N N . ASN B 1 30 ? 9.391 14.305 7.422 1 96.12 30 ASN B N 1
ATOM 769 C CA . ASN B 1 30 ? 10.078 13.688 6.297 1 96.12 30 ASN B CA 1
ATOM 770 C C . ASN B 1 30 ? 9.273 12.516 5.73 1 96.12 30 ASN B C 1
ATOM 772 O O . ASN B 1 30 ? 9.273 12.289 4.52 1 96.12 30 ASN B O 1
ATOM 776 N N . THR B 1 31 ? 8.648 11.742 6.566 1 95.75 31 THR B N 1
ATOM 777 C CA . THR B 1 31 ? 7.801 10.633 6.148 1 95.75 31 THR B CA 1
ATOM 778 C C . THR B 1 31 ? 6.625 11.141 5.316 1 95.75 31 THR B C 1
ATOM 780 O O . THR B 1 31 ? 6.316 10.578 4.266 1 95.75 31 THR B O 1
ATOM 783 N N . ILE B 1 32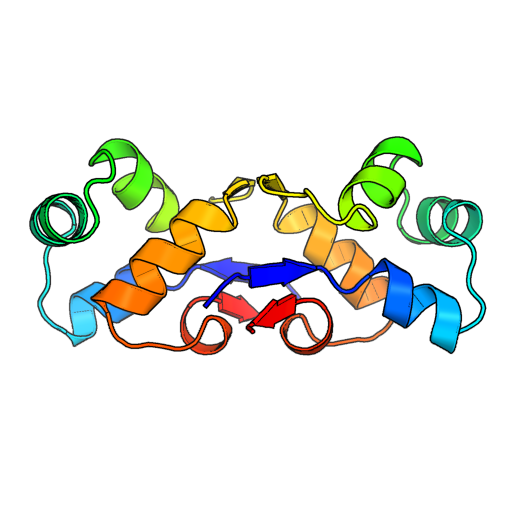 ? 6.047 12.195 5.77 1 96.56 32 ILE B N 1
ATOM 784 C CA . ILE B 1 32 ? 4.906 12.797 5.082 1 96.56 32 ILE B CA 1
ATOM 785 C C . ILE B 1 32 ? 5.355 13.359 3.734 1 96.56 32 ILE B C 1
ATOM 787 O O . ILE B 1 32 ? 4.707 13.125 2.711 1 96.56 32 ILE B O 1
ATOM 791 N N . SER B 1 33 ? 6.43 14.094 3.826 1 96.19 33 SER B N 1
ATOM 792 C CA . SER B 1 33 ? 6.965 14.664 2.596 1 96.19 33 SER B CA 1
ATOM 793 C C . SER B 1 33 ? 7.234 13.578 1.555 1 96.19 33 SER B C 1
ATOM 795 O O . SER B 1 33 ? 6.941 13.766 0.371 1 96.19 33 SER B O 1
ATOM 797 N N . HIS B 1 34 ? 7.773 12.516 1.997 1 95.25 34 HIS B N 1
ATOM 798 C CA . HIS B 1 34 ? 8.039 11.375 1.125 1 95.25 34 HIS B CA 1
ATOM 799 C C . HIS B 1 34 ? 6.758 10.844 0.495 1 95.25 34 HIS B C 1
ATOM 801 O O . HIS B 1 34 ? 6.699 10.625 -0.716 1 95.25 34 HIS B O 1
ATOM 807 N N . LEU B 1 35 ? 5.723 10.703 1.254 1 95.25 35 LEU B N 1
ATOM 808 C CA . LEU B 1 35 ? 4.434 10.195 0.793 1 95.25 35 LEU B CA 1
ATOM 809 C C . LEU B 1 35 ? 3.797 11.156 -0.207 1 95.25 35 LEU B C 1
ATOM 811 O O . LEU B 1 35 ? 2.99 10.742 -1.043 1 95.25 35 LEU B O 1
ATOM 815 N N . CYS B 1 36 ? 4.234 12.367 -0.102 1 95.69 36 CYS B N 1
ATOM 816 C CA . CYS B 1 36 ? 3.672 13.398 -0.966 1 95.69 36 CYS B CA 1
ATOM 817 C C . CYS B 1 36 ? 4.48 13.539 -2.25 1 95.69 36 CYS B C 1
ATOM 819 O O . CYS B 1 36 ? 4.078 14.25 -3.17 1 95.69 36 CYS B O 1
ATOM 821 N N . SER B 1 37 ? 5.496 12.836 -2.244 1 93.56 37 SER B N 1
ATOM 822 C CA . SER B 1 37 ? 6.348 12.898 -3.43 1 93.56 37 SER B CA 1
ATOM 823 C C . SER B 1 37 ? 5.793 12.031 -4.551 1 93.56 37 SER B C 1
ATOM 825 O O . SER B 1 37 ? 5.098 11.047 -4.297 1 93.56 37 SER B O 1
ATOM 827 N N . ASP B 1 38 ? 6.156 12.312 -5.805 1 85.31 38 ASP B N 1
ATOM 828 C CA . ASP B 1 38 ? 5.676 11.586 -6.977 1 85.31 38 ASP B CA 1
ATOM 829 C C . ASP B 1 38 ? 6.508 10.328 -7.219 1 85.31 38 ASP B C 1
ATOM 831 O O . ASP B 1 38 ? 6.152 9.492 -8.055 1 85.31 38 ASP B O 1
ATOM 835 N N . ASN B 1 39 ? 7.477 10.188 -6.57 1 85.75 39 ASN B N 1
ATOM 836 C CA . ASN B 1 39 ? 8.406 9.086 -6.816 1 85.75 39 ASN B CA 1
ATOM 837 C C . ASN B 1 39 ? 8.453 8.117 -5.637 1 85.75 39 ASN B C 1
ATOM 839 O O . ASN B 1 39 ? 9.484 7.504 -5.375 1 85.75 39 ASN B O 1
ATOM 843 N N . VAL B 1 40 ? 7.387 8.078 -4.965 1 91.75 40 VAL B N 1
ATOM 844 C CA . VAL 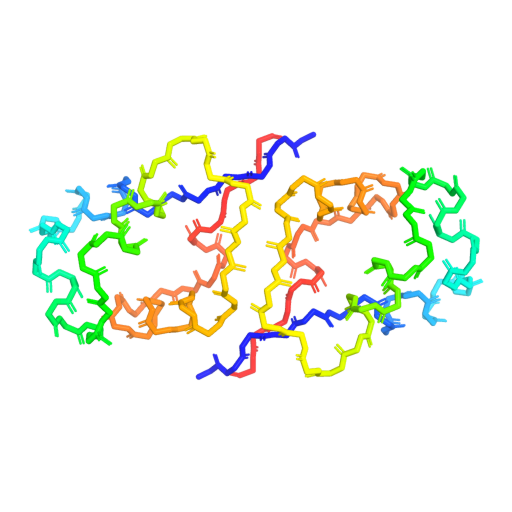B 1 40 ? 7.379 7.188 -3.811 1 91.75 40 VAL B CA 1
ATOM 845 C C . VAL B 1 40 ? 7.203 5.742 -4.27 1 91.75 40 VAL B C 1
ATOM 847 O O . VAL B 1 40 ? 6.289 5.438 -5.043 1 91.75 40 VAL B O 1
ATOM 850 N N . ASP B 1 41 ? 8.125 4.898 -3.867 1 92.75 41 ASP B N 1
ATOM 851 C CA . ASP B 1 41 ? 8.039 3.488 -4.242 1 92.75 41 ASP B CA 1
ATOM 852 C C . ASP B 1 41 ? 7.809 2.607 -3.016 1 92.75 41 ASP B C 1
ATOM 854 O O . ASP B 1 41 ? 7.125 1.585 -3.098 1 92.75 41 ASP B O 1
ATOM 858 N N . ARG B 1 42 ? 8.328 3.084 -1.935 1 94.5 42 ARG B N 1
ATOM 859 C CA . ARG B 1 42 ? 8.25 2.297 -0.708 1 94.5 42 ARG B CA 1
ATOM 860 C C . ARG B 1 42 ? 7.379 2.996 0.334 1 94.5 42 ARG B C 1
ATOM 862 O O . ARG B 1 42 ? 7.582 4.176 0.626 1 94.5 42 ARG B O 1
ATOM 869 N N . VAL B 1 43 ? 6.426 2.227 0.891 1 94.38 43 VAL B N 1
ATOM 870 C CA . VAL B 1 43 ? 5.535 2.814 1.887 1 94.38 43 VAL B CA 1
ATOM 871 C C . VAL B 1 43 ? 5.316 1.826 3.031 1 94.38 43 VAL B C 1
ATOM 873 O O . VAL B 1 43 ? 5.496 0.618 2.857 1 94.38 43 VAL B O 1
ATOM 876 N N . TYR B 1 44 ? 5.02 2.393 4.113 1 95 44 TYR B N 1
ATOM 877 C CA . TYR B 1 44 ? 4.656 1.589 5.273 1 95 44 TYR B CA 1
ATOM 878 C C . TYR B 1 44 ? 3.145 1.561 5.469 1 95 44 TYR B C 1
ATOM 880 O O . TYR B 1 44 ? 2.496 2.609 5.496 1 95 44 TYR B O 1
ATOM 888 N N . LEU B 1 45 ? 2.596 0.343 5.621 1 94.12 45 LEU B N 1
ATOM 889 C CA . LEU B 1 45 ? 1.157 0.189 5.805 1 94.12 45 LEU B CA 1
ATOM 890 C C . LEU B 1 45 ? 0.7 0.865 7.094 1 94.12 45 LEU B C 1
ATOM 892 O O . LEU B 1 45 ? -0.389 1.44 7.145 1 94.12 45 LEU B O 1
ATOM 896 N N . SER B 1 46 ? 1.532 0.859 8.062 1 93.75 46 SER B N 1
ATOM 897 C CA . SER B 1 46 ? 1.223 1.52 9.32 1 93.75 46 SER B CA 1
ATOM 898 C C . SER B 1 46 ? 1.105 3.029 9.141 1 93.75 46 SER B C 1
ATOM 900 O O . SER B 1 46 ? 0.236 3.666 9.742 1 93.75 46 SER B O 1
ATOM 902 N N . THR B 1 47 ? 1.929 3.531 8.328 1 95.31 47 THR B N 1
ATOM 903 C CA . THR B 1 47 ? 1.905 4.961 8.039 1 95.31 47 THR B CA 1
ATOM 904 C C . THR B 1 47 ? 0.627 5.34 7.293 1 95.31 47 THR B C 1
ATOM 906 O O . THR B 1 47 ? -0.037 6.316 7.652 1 95.31 47 THR B O 1
ATOM 909 N N . LEU B 1 48 ? 0.342 4.52 6.375 1 94.62 48 LEU B N 1
ATOM 910 C CA . LEU B 1 48 ? -0.873 4.77 5.605 1 94.62 48 LEU B CA 1
ATOM 911 C C . LEU B 1 48 ? -2.105 4.699 6.5 1 94.62 48 LEU B C 1
ATOM 913 O O . LEU B 1 48 ? -3.031 5.5 6.355 1 94.62 48 LEU B O 1
ATOM 917 N N . GLU B 1 49 ? -2.076 3.814 7.355 1 94.06 49 GLU B N 1
ATOM 918 C CA . GLU B 1 49 ? -3.18 3.656 8.297 1 94.06 49 GLU B CA 1
ATOM 919 C C . GLU B 1 49 ? -3.371 4.918 9.141 1 94.06 49 GLU B C 1
ATOM 921 O O . GLU B 1 49 ? -4.496 5.391 9.312 1 94.06 49 GLU B O 1
ATOM 926 N N . LYS B 1 50 ? -2.311 5.457 9.648 1 95.25 50 LYS B N 1
ATOM 927 C CA . LYS B 1 50 ? -2.363 6.668 10.461 1 95.25 50 LYS B CA 1
ATOM 928 C C . LYS B 1 50 ? -2.893 7.852 9.656 1 95.25 50 LYS B C 1
ATOM 930 O O . LYS B 1 50 ? -3.736 8.609 10.141 1 95.25 50 LYS B O 1
ATOM 935 N N . VAL B 1 51 ? -2.391 7.898 8.477 1 95.88 51 VAL B N 1
ATOM 936 C CA . VAL B 1 51 ? -2.787 9 7.609 1 95.88 51 VAL B CA 1
ATOM 937 C C . VAL B 1 51 ? -4.277 8.906 7.289 1 95.88 51 VAL B C 1
ATOM 939 O O . VAL B 1 51 ? -5.012 9.883 7.406 1 95.88 51 VAL B O 1
ATOM 942 N N . CYS B 1 52 ? -4.715 7.797 6.934 1 95.25 52 CYS B N 1
ATOM 943 C CA . CYS B 1 52 ? -6.121 7.574 6.609 1 95.25 52 CYS B CA 1
ATOM 944 C C . CYS B 1 52 ? -7.012 7.867 7.809 1 95.25 52 CYS B C 1
ATOM 946 O O . CYS B 1 52 ? -8.086 8.453 7.664 1 95.25 52 CYS B O 1
ATOM 948 N N . LYS B 1 53 ? -6.582 7.402 8.93 1 94.81 53 LYS B N 1
ATOM 949 C CA . LYS B 1 53 ? -7.355 7.598 10.156 1 94.81 53 LYS B CA 1
ATOM 950 C C . LYS B 1 53 ? -7.516 9.078 10.477 1 94.81 53 LYS B C 1
ATOM 952 O O . LYS B 1 53 ? -8.625 9.547 10.742 1 94.81 53 LYS B O 1
ATOM 957 N N . VAL B 1 54 ? -6.441 9.773 10.383 1 95.44 54 VAL B N 1
ATOM 958 C CA . VAL B 1 54 ? -6.43 11.188 10.742 1 95.44 54 VAL B CA 1
ATOM 959 C C . VAL B 1 54 ? -7.246 11.984 9.727 1 95.44 54 VAL B C 1
ATOM 961 O O . VAL B 1 54 ? -7.984 12.898 10.102 1 95.44 54 VAL B O 1
ATOM 964 N N . LEU B 1 55 ? -7.086 11.617 8.477 1 95.62 55 LEU B N 1
ATOM 965 C CA . LEU B 1 55 ? -7.777 12.344 7.414 1 95.62 55 LEU B CA 1
ATOM 966 C C . LEU B 1 55 ? -9.188 11.797 7.207 1 95.62 55 LEU B C 1
ATOM 968 O O . LEU B 1 55 ? -9.969 12.359 6.438 1 95.62 55 LEU B O 1
ATOM 972 N N . ASP B 1 56 ? -9.5 10.766 7.863 1 94.81 56 ASP B N 1
ATOM 973 C CA . ASP B 1 56 ? -10.805 10.117 7.754 1 94.81 56 ASP B CA 1
ATOM 974 C C . ASP B 1 56 ? -11.109 9.734 6.309 1 94.81 56 ASP B C 1
ATOM 976 O O . ASP B 1 56 ? -12.172 10.086 5.785 1 94.81 56 ASP B O 1
ATOM 980 N N . ILE B 1 57 ? -10.172 9.055 5.66 1 92.75 57 ILE B N 1
ATOM 981 C CA . ILE B 1 57 ? -10.32 8.594 4.281 1 92.75 57 ILE B CA 1
ATOM 982 C C . ILE B 1 57 ? -9.969 7.113 4.188 1 92.75 57 ILE B C 1
ATOM 984 O O . ILE B 1 57 ? -9.297 6.57 5.07 1 92.75 57 ILE B O 1
ATOM 988 N N . ASP B 1 58 ? -10.453 6.586 3.107 1 90.94 58 ASP B N 1
ATOM 989 C CA . ASP B 1 58 ? -10.148 5.184 2.857 1 90.94 58 ASP B CA 1
ATOM 990 C C . ASP B 1 58 ? -8.844 5.039 2.072 1 90.94 58 ASP B C 1
ATOM 992 O O . ASP B 1 58 ? -8.461 5.945 1.33 1 90.94 58 ASP B O 1
ATOM 996 N N . ILE B 1 59 ? -8.156 3.975 2.246 1 90.81 59 ILE B N 1
ATOM 997 C CA . ILE B 1 59 ? -6.891 3.697 1.575 1 90.81 59 ILE B CA 1
ATOM 998 C C . ILE B 1 59 ? -7.074 3.791 0.063 1 90.81 59 ILE B C 1
ATOM 1000 O O . ILE B 1 59 ? -6.168 4.215 -0.656 1 90.81 59 ILE B O 1
ATOM 1004 N N . GLN B 1 60 ? -8.266 3.447 -0.355 1 88.25 60 GLN B N 1
ATOM 1005 C CA . GLN B 1 60 ? -8.578 3.484 -1.78 1 88.25 60 GLN B CA 1
ATOM 1006 C C . GLN B 1 60 ? -8.531 4.91 -2.316 1 88.25 60 GLN B C 1
ATOM 1008 O O . GLN B 1 60 ? -8.312 5.125 -3.512 1 88.25 60 GLN B O 1
ATOM 1013 N N . GLU B 1 61 ? -8.82 5.789 -1.435 1 89.75 61 GLU B N 1
ATOM 1014 C CA . GLU B 1 61 ? -8.781 7.199 -1.815 1 89.75 61 GLU B CA 1
ATOM 1015 C C . GLU B 1 61 ? -7.352 7.73 -1.816 1 89.75 61 GLU B C 1
ATOM 1017 O O . GLU B 1 61 ? -7.043 8.688 -2.531 1 89.75 61 GLU B O 1
ATOM 1022 N N . LEU B 1 62 ? -6.523 7.129 -1.014 1 92.81 62 LEU B N 1
ATOM 1023 C CA . LEU B 1 62 ? -5.145 7.57 -0.846 1 92.81 62 LEU B CA 1
ATOM 1024 C C . LEU B 1 62 ? -4.266 7.055 -1.982 1 92.81 62 LEU B C 1
ATOM 1026 O O . LEU B 1 62 ? -3.334 7.738 -2.412 1 92.81 62 LEU B O 1
ATOM 1030 N N . ILE B 1 63 ? -4.652 5.91 -2.443 1 90.19 63 ILE B N 1
ATOM 1031 C CA . ILE B 1 63 ? -3.871 5.27 -3.494 1 90.19 63 ILE B CA 1
ATOM 1032 C C . ILE B 1 63 ? -4.559 5.469 -4.844 1 90.19 63 ILE B C 1
ATOM 1034 O O . ILE B 1 63 ? -5.762 5.238 -4.973 1 90.19 63 ILE B O 1
ATOM 1038 N N . GLU B 1 64 ? -3.771 5.824 -5.828 1 86.56 64 GLU B N 1
ATOM 1039 C CA . GLU B 1 64 ? -4.281 6.016 -7.184 1 86.56 64 GLU B CA 1
ATOM 1040 C C . GLU B 1 64 ? -3.609 5.059 -8.164 1 86.56 64 GLU B C 1
ATOM 1042 O O . GLU B 1 64 ? -2.396 4.848 -8.102 1 86.56 64 GLU B O 1
ATOM 1047 N N . VAL B 1 65 ? -4.41 4.379 -8.898 1 82.44 65 VAL B N 1
ATOM 1048 C CA . VAL B 1 65 ? -3.898 3.506 -9.945 1 82.44 65 VAL B CA 1
ATOM 1049 C C . VAL B 1 65 ? -4.156 4.133 -11.312 1 82.44 65 VAL B C 1
ATOM 1051 O O . VAL B 1 65 ? -5.273 4.574 -11.602 1 82.44 65 VAL B O 1
ATOM 1054 N N . GLU B 1 66 ? -3.172 4.441 -12 1 74.19 66 GLU B N 1
ATOM 1055 C CA . GLU B 1 66 ? -3.34 4.996 -13.344 1 74.19 66 GLU B CA 1
ATOM 1056 C C . GLU B 1 66 ? -3.234 3.908 -14.406 1 74.19 66 GLU B C 1
ATOM 1058 O O . GLU B 1 66 ? -2.422 2.988 -14.289 1 74.19 66 GLU B O 1
#

pLDDT: mean 93.3, std 5.27, range [67.5, 97.69]

Secondary structure (DSSP, 8-state):
--EEE-HHHHHHHHT--HHHHHHHHT--HHHHHHHTSTT--EEEHHHHHHHHHHHT--HHHHEEE-/--EEE-HHHHHHHHT--HHHHHHHHT--HHHHHHHTSTT--EEEHHHHHHHHHHHT--HHHHEEE-

Organism: Parageobacillus thermoglucosidasius (NCBI:txid1426)